Protein AF-A0A378VVV5-F1 (afdb_monomer_lite)

InterPro domains:
  IPR015895 Glutamyl-tRNA reductase, N-terminal [PF05201] (6-142)
  IPR018214 Glutamyl-tRNA reductase, conserved site [PS00747] (94-117)
  IPR036343 Glutamyl-tRNA reductase, N-terminal domain superfamily [G3DSA:3.30.460.30] (1-147)
  IPR036343 Glutamyl-tRNA reductase, N-terminal domain superfamily [SSF69742] (1-142)

Secondary structure (DSSP, 8-state):
-EEEEEEEETTTS-HHHHHHTPPPTTTHHHHHHHHHHSSSEEEEEEEE-SSEEEEEEEE-HHHHHHHHHHHTT--HHHHGGG-EEE-HHHHHHHHHHHHTTTTSSSTT-THHHHHHHHHHHHHHHTT---HHHHHHHTS------S-----GGGGSS---SPPPTT---S-------

Foldseek 3Di:
DAWKKKKFFQVQDDQVLLVLLADDPVCLLVLLLCCCPDQFFVAWFWQGDSTMTMITGHGHRVSVLVSSCVVSVHDSVVCVSRMDMDGRVRSLVVLLCQLCQVPPPDRRDNVSVVSRVVRVVSRVVSVRHDDSVCVSNVDPSPPPPDDPPPPPCVVPDPPDDDDDPPPPDDDDDDDDD

Structure (mmCIF, N/CA/C/O backbone):
data_AF-A0A378VVV5-F1
#
_entry.id   AF-A0A378VVV5-F1
#
loop_
_atom_site.group_PDB
_atom_site.id
_atom_site.type_symbol
_atom_site.label_atom_id
_atom_site.label_alt_id
_atom_site.label_comp_id
_atom_site.label_asym_id
_atom_site.label_entity_id
_atom_site.label_seq_id
_atom_site.pdbx_PDB_ins_code
_atom_site.Cartn_x
_atom_site.Cartn_y
_atom_site.Cartn_z
_atom_site.occupancy
_atom_site.B_iso_or_equiv
_atom_site.auth_seq_id
_atom_site.auth_comp_id
_atom_site.auth_asym_id
_atom_site.auth_atom_id
_atom_site.pdbx_PDB_model_num
ATOM 1 N N . MET A 1 1 ? -11.640 -7.753 8.421 1.00 74.56 1 MET A N 1
ATOM 2 C CA . MET A 1 1 ? -10.525 -7.127 7.678 1.00 74.56 1 MET A CA 1
ATOM 3 C C . MET A 1 1 ? -9.261 -7.120 8.528 1.00 74.56 1 MET A C 1
ATOM 5 O O . MET A 1 1 ? -9.303 -6.748 9.706 1.00 74.56 1 MET A O 1
ATOM 9 N N . GLN A 1 2 ? -8.157 -7.611 7.968 1.00 90.50 2 GLN A N 1
ATOM 10 C CA . GLN A 1 2 ? -6.862 -7.727 8.649 1.00 90.50 2 GLN A CA 1
ATOM 11 C C . GLN A 1 2 ? -5.860 -6.738 8.051 1.00 90.50 2 GLN A C 1
ATOM 13 O O . GLN A 1 2 ? -6.097 -6.189 6.982 1.00 90.50 2 GLN A O 1
ATOM 18 N N . LEU A 1 3 ? -4.775 -6.473 8.781 1.00 96.56 3 LEU A N 1
ATOM 19 C CA . LEU A 1 3 ? -3.665 -5.685 8.254 1.00 96.56 3 LEU A CA 1
ATOM 20 C C . LEU A 1 3 ? -2.996 -6.476 7.122 1.00 96.56 3 LEU A C 1
ATOM 22 O O . LEU A 1 3 ? -2.655 -7.639 7.326 1.00 96.56 3 LEU A O 1
ATOM 26 N N . THR A 1 4 ? -2.812 -5.841 5.972 1.00 97.88 4 THR A N 1
ATOM 27 C CA . THR A 1 4 ? -2.189 -6.421 4.780 1.00 97.88 4 THR A CA 1
ATOM 28 C C . THR A 1 4 ? -1.413 -5.341 4.033 1.00 97.88 4 THR A C 1
ATOM 30 O O . THR A 1 4 ? -1.780 -4.165 4.071 1.00 97.88 4 THR A O 1
ATOM 33 N N . ALA A 1 5 ? -0.366 -5.745 3.322 1.00 98.00 5 ALA A N 1
ATOM 34 C CA . ALA A 1 5 ? 0.284 -4.917 2.318 1.00 98.00 5 ALA A CA 1
ATOM 35 C C . ALA A 1 5 ? 0.102 -5.545 0.938 1.00 98.00 5 ALA A C 1
ATOM 37 O O . ALA A 1 5 ? 0.309 -6.748 0.767 1.00 98.00 5 ALA A O 1
ATOM 38 N N . VAL A 1 6 ? -0.276 -4.721 -0.033 1.00 98.25 6 VAL A N 1
ATOM 39 C CA . VAL A 1 6 ? -0.302 -5.069 -1.456 1.00 98.25 6 VAL A CA 1
ATOM 40 C C . VAL A 1 6 ? 0.625 -4.107 -2.167 1.00 98.25 6 VAL A C 1
ATOM 42 O O . VAL A 1 6 ? 0.528 -2.898 -1.974 1.00 98.25 6 VAL A O 1
ATOM 45 N N . GLY A 1 7 ? 1.537 -4.610 -2.983 1.00 96.94 7 GLY A N 1
ATOM 46 C CA . GLY A 1 7 ? 2.441 -3.710 -3.672 1.00 96.94 7 GLY A CA 1
ATOM 47 C C . GLY A 1 7 ? 3.360 -4.390 -4.652 1.00 96.94 7 GLY A C 1
ATOM 48 O O . GLY A 1 7 ? 3.303 -5.595 -4.879 1.00 96.94 7 GLY A O 1
ATOM 49 N N . LEU A 1 8 ? 4.227 -3.573 -5.224 1.00 95.75 8 LEU A N 1
ATOM 50 C CA . LEU A 1 8 ? 5.304 -3.988 -6.100 1.00 95.75 8 LEU A CA 1
ATOM 51 C C . LEU A 1 8 ? 6.524 -3.107 -5.865 1.00 95.75 8 LEU A C 1
ATOM 53 O O . LEU A 1 8 ? 6.465 -2.037 -5.254 1.00 95.75 8 LEU A O 1
ATOM 57 N N . ASN A 1 9 ? 7.661 -3.561 -6.366 1.00 93.25 9 ASN A N 1
ATOM 58 C CA . ASN A 1 9 ? 8.917 -2.836 -6.295 1.00 93.25 9 ASN A CA 1
ATOM 59 C C . ASN A 1 9 ? 9.824 -3.188 -7.481 1.00 93.25 9 ASN A C 1
ATOM 61 O O . ASN A 1 9 ? 9.500 -4.030 -8.314 1.00 93.25 9 ASN A O 1
ATOM 65 N N . HIS A 1 10 ? 10.992 -2.554 -7.547 1.00 89.44 10 HIS A N 1
ATOM 66 C CA . HIS A 1 10 ? 11.991 -2.780 -8.597 1.00 89.44 10 HIS A CA 1
ATOM 67 C C . HIS A 1 10 ? 12.489 -4.235 -8.731 1.00 89.44 10 HIS A C 1
ATOM 69 O O . HIS A 1 10 ? 13.051 -4.573 -9.769 1.00 89.44 10 HIS A O 1
ATOM 75 N N . GLN A 1 11 ? 12.317 -5.087 -7.712 1.00 89.44 11 GLN A N 1
ATOM 76 C CA . GLN A 1 11 ? 12.705 -6.504 -7.768 1.00 89.44 11 GLN A CA 1
ATOM 77 C C . GLN A 1 11 ? 11.610 -7.381 -8.382 1.00 89.44 11 GLN A C 1
ATOM 79 O O . GLN A 1 11 ? 11.904 -8.427 -8.955 1.00 89.44 11 GLN A O 1
ATOM 84 N N . THR A 1 12 ? 10.354 -6.967 -8.229 1.00 91.00 12 THR A N 1
ATOM 85 C CA . THR A 1 12 ? 9.170 -7.727 -8.644 1.00 91.00 12 THR A CA 1
ATOM 86 C C . THR A 1 12 ? 8.628 -7.263 -9.988 1.00 91.00 12 THR A C 1
ATOM 88 O O . THR A 1 12 ? 8.139 -8.096 -10.738 1.00 91.00 12 THR A O 1
ATOM 91 N N . ALA A 1 13 ? 8.769 -5.978 -10.331 1.00 93.62 13 ALA A N 1
ATOM 92 C CA . ALA A 1 13 ? 8.172 -5.379 -11.521 1.00 93.62 13 ALA A CA 1
ATOM 93 C C . ALA A 1 13 ? 9.192 -4.621 -12.400 1.00 93.62 13 ALA A C 1
ATOM 95 O O . ALA A 1 13 ? 10.001 -3.834 -11.883 1.00 93.62 13 ALA A O 1
ATOM 96 N N . PRO A 1 14 ? 9.126 -4.770 -13.740 1.00 95.12 14 PRO A N 1
ATOM 97 C CA . PRO A 1 14 ? 9.891 -3.930 -14.657 1.00 95.12 14 PRO A CA 1
ATOM 98 C C . PRO A 1 14 ? 9.434 -2.466 -14.568 1.00 95.12 14 PRO A C 1
ATOM 100 O O . PRO A 1 14 ? 8.336 -2.166 -14.096 1.00 95.12 14 PRO A O 1
ATOM 103 N N . LEU A 1 15 ? 10.276 -1.542 -15.041 1.00 93.56 15 LEU A N 1
ATOM 104 C CA . LEU A 1 15 ? 9.990 -0.102 -14.990 1.00 93.56 15 LEU A CA 1
ATOM 105 C C . LEU A 1 15 ? 8.643 0.256 -15.641 1.00 93.56 15 LEU A C 1
ATOM 107 O O . LEU A 1 15 ? 7.869 0.989 -15.038 1.00 93.56 15 LEU A O 1
ATOM 111 N N . SER A 1 16 ? 8.324 -0.344 -16.790 1.00 95.38 16 SER A N 1
ATOM 112 C CA . SER A 1 16 ? 7.079 -0.092 -17.530 1.00 95.38 16 SER A CA 1
ATOM 113 C C . SER A 1 16 ? 5.802 -0.374 -16.731 1.00 95.38 16 SER A C 1
ATOM 115 O O . SER A 1 16 ? 4.789 0.281 -16.950 1.00 95.38 16 SER A O 1
ATOM 117 N N . ILE A 1 17 ? 5.831 -1.337 -15.805 1.00 95.94 17 ILE A N 1
ATOM 118 C CA . ILE A 1 17 ? 4.699 -1.636 -14.915 1.00 95.94 17 ILE A CA 1
ATOM 119 C C . ILE A 1 17 ? 4.703 -0.696 -13.707 1.00 95.94 17 ILE A C 1
ATOM 121 O O . ILE A 1 17 ? 3.650 -0.226 -13.283 1.00 95.94 17 ILE A O 1
ATOM 125 N N . ARG A 1 18 ? 5.888 -0.375 -13.174 1.00 95.19 18 ARG A N 1
ATOM 126 C CA . ARG A 1 18 ? 6.030 0.559 -12.047 1.00 95.19 18 ARG A CA 1
ATOM 127 C C . ARG A 1 18 ? 5.513 1.950 -12.378 1.00 95.19 18 ARG A C 1
ATOM 129 O O . ARG A 1 18 ? 4.824 2.535 -11.557 1.00 95.19 18 ARG A O 1
ATOM 136 N N . GLU A 1 19 ? 5.814 2.455 -13.568 1.00 94.50 19 GLU A N 1
ATOM 137 C CA . GLU A 1 19 ? 5.353 3.772 -14.018 1.00 94.50 19 GLU A CA 1
ATOM 138 C C . GLU A 1 19 ? 3.828 3.830 -14.147 1.00 94.50 19 GLU A C 1
ATOM 140 O O . GLU A 1 19 ? 3.219 4.824 -13.762 1.00 94.50 19 GLU A O 1
ATOM 145 N N . LYS A 1 20 ? 3.200 2.743 -14.612 1.00 95.75 20 LYS A N 1
ATOM 146 C CA . LYS A 1 20 ? 1.738 2.640 -14.723 1.00 95.75 20 LYS A CA 1
ATOM 147 C C . LYS A 1 20 ? 1.030 2.649 -13.368 1.00 95.75 20 LYS A C 1
ATOM 149 O O . LYS A 1 20 ? -0.068 3.184 -13.271 1.00 95.75 20 LYS A O 1
ATOM 154 N N . LEU A 1 21 ? 1.657 2.070 -12.343 1.00 95.75 21 LEU A N 1
ATOM 155 C CA . LEU A 1 21 ? 1.131 1.982 -10.976 1.00 95.75 21 LEU A CA 1
ATOM 156 C C . LEU A 1 21 ? 1.714 3.045 -10.032 1.00 95.75 21 LEU A C 1
ATOM 158 O O . LEU A 1 21 ? 1.555 2.955 -8.815 1.00 95.75 21 LEU A O 1
ATOM 162 N N . ALA A 1 22 ? 2.420 4.046 -10.555 1.00 95.00 22 ALA A N 1
ATOM 163 C CA . ALA A 1 22 ? 2.915 5.149 -9.748 1.00 95.00 22 ALA A CA 1
ATOM 164 C C . ALA A 1 22 ? 1.792 6.166 -9.508 1.00 95.00 22 ALA A C 1
ATOM 166 O O . ALA A 1 22 ? 1.100 6.595 -10.431 1.00 95.00 22 ALA A O 1
ATOM 167 N N . PHE A 1 23 ? 1.640 6.606 -8.261 1.00 95.56 23 PHE A N 1
ATOM 168 C CA . PHE A 1 23 ? 0.750 7.710 -7.913 1.00 95.56 23 PHE A CA 1
ATOM 169 C C . PHE A 1 23 ? 1.495 9.033 -8.053 1.00 95.56 23 PHE A C 1
ATOM 171 O O . PHE A 1 23 ? 2.562 9.219 -7.458 1.00 95.56 23 PHE A O 1
ATOM 178 N N . ALA A 1 24 ? 0.907 9.974 -8.793 1.00 92.88 24 ALA A N 1
ATOM 179 C CA . ALA A 1 24 ? 1.365 11.356 -8.795 1.00 92.88 24 ALA A CA 1
ATOM 180 C C . ALA A 1 24 ? 1.149 11.978 -7.407 1.00 92.88 24 ALA A C 1
ATOM 182 O O . ALA A 1 24 ? 0.084 11.811 -6.811 1.00 92.88 24 ALA A O 1
ATOM 183 N N . ALA A 1 25 ? 2.127 12.743 -6.913 1.00 90.19 25 ALA A N 1
ATOM 184 C CA . ALA A 1 25 ? 2.079 13.328 -5.569 1.00 90.19 25 ALA A CA 1
ATOM 185 C C . ALA A 1 25 ? 0.806 14.162 -5.316 1.00 90.19 25 ALA A C 1
ATOM 187 O O . ALA A 1 25 ? 0.239 14.100 -4.230 1.00 90.19 25 ALA A O 1
ATOM 188 N N . ALA A 1 26 ? 0.321 14.883 -6.333 1.00 92.00 26 ALA A N 1
ATOM 189 C CA . ALA A 1 26 ? -0.898 15.689 -6.243 1.00 92.00 26 ALA A CA 1
ATOM 190 C C . ALA A 1 26 ? -2.190 14.855 -6.126 1.00 92.00 26 ALA A C 1
ATOM 192 O O . ALA A 1 26 ? -3.154 15.315 -5.526 1.00 92.00 26 ALA A O 1
ATOM 193 N N . ALA A 1 27 ? -2.212 13.636 -6.674 1.00 93.19 27 ALA A N 1
ATOM 194 C CA . ALA A 1 27 ? -3.378 12.748 -6.641 1.00 93.19 27 ALA A CA 1
ATOM 195 C C . ALA A 1 27 ? -3.398 11.835 -5.401 1.00 93.19 27 ALA A C 1
ATOM 197 O O . ALA A 1 27 ? -4.423 11.251 -5.059 1.00 93.19 27 ALA A O 1
ATOM 198 N N . LEU A 1 28 ? -2.259 11.709 -4.718 1.00 94.00 28 LEU A N 1
ATOM 199 C CA . LEU A 1 28 ? -2.048 10.752 -3.637 1.00 94.00 28 LEU A CA 1
ATOM 200 C C . LEU A 1 28 ? -3.012 10.940 -2.446 1.00 94.00 28 LEU A C 1
ATOM 202 O O . LEU A 1 28 ? -3.567 9.936 -2.000 1.00 94.00 28 LEU A O 1
ATOM 206 N N . PRO A 1 29 ? -3.308 12.167 -1.964 1.00 95.06 29 PRO A N 1
ATOM 207 C CA . PRO A 1 29 ? -4.293 12.353 -0.895 1.00 95.06 29 PRO A CA 1
ATOM 208 C C . PRO A 1 29 ? -5.694 11.858 -1.286 1.00 95.06 29 PRO A C 1
ATOM 210 O O . PRO A 1 29 ? -6.357 11.160 -0.521 1.00 95.06 29 PRO A O 1
ATOM 213 N N . GLU A 1 30 ? -6.146 12.165 -2.502 1.00 96.31 30 GLU A N 1
ATOM 214 C CA . GLU A 1 30 ? -7.459 11.722 -2.968 1.00 96.31 30 GLU A CA 1
ATOM 215 C C . GLU A 1 30 ? -7.521 10.202 -3.145 1.00 96.31 30 GLU A C 1
ATOM 217 O O . GLU A 1 30 ? -8.500 9.586 -2.721 1.00 96.31 30 GLU A O 1
ATOM 222 N N . ALA A 1 31 ? -6.464 9.597 -3.690 1.00 97.38 31 ALA A N 1
ATOM 223 C CA . ALA A 1 31 ? -6.343 8.152 -3.837 1.00 97.38 31 ALA A CA 1
ATOM 224 C C . ALA A 1 31 ? -6.452 7.424 -2.491 1.00 97.38 31 ALA A C 1
ATOM 226 O O . ALA A 1 31 ? -7.242 6.493 -2.344 1.00 97.38 31 ALA A O 1
ATOM 227 N N . VAL A 1 32 ? -5.703 7.889 -1.485 1.00 97.19 32 VAL A N 1
ATOM 228 C CA . VAL A 1 32 ? -5.721 7.324 -0.128 1.00 97.19 32 VAL A CA 1
ATOM 229 C C . VAL A 1 32 ? -7.123 7.411 0.481 1.00 97.19 32 VAL A C 1
ATOM 231 O O . VAL A 1 32 ? -7.643 6.422 1.004 1.00 97.19 32 VAL A O 1
ATOM 234 N N . ARG A 1 33 ? -7.769 8.578 0.369 1.00 96.94 33 ARG A N 1
ATOM 235 C CA . ARG A 1 33 ? -9.137 8.789 0.854 1.00 96.94 33 ARG A CA 1
ATOM 236 C C . ARG A 1 33 ? -10.145 7.890 0.140 1.00 96.94 33 ARG A C 1
ATOM 238 O O . ARG A 1 33 ? -11.041 7.354 0.787 1.00 96.94 33 ARG A O 1
ATOM 245 N N . ASN A 1 34 ? -10.028 7.747 -1.179 1.00 97.31 34 ASN A N 1
ATOM 246 C CA . ASN A 1 34 ? -10.916 6.908 -1.979 1.00 97.31 34 ASN A CA 1
ATOM 247 C C . ASN A 1 34 ? -10.783 5.431 -1.578 1.00 97.31 34 ASN A C 1
ATOM 249 O O . ASN A 1 34 ? -11.796 4.787 -1.315 1.00 97.31 34 ASN A O 1
ATOM 253 N N . LEU A 1 35 ? -9.551 4.933 -1.424 1.00 97.62 35 LEU A N 1
ATOM 254 C CA . LEU A 1 35 ? -9.284 3.565 -0.980 1.00 97.62 35 LEU A CA 1
ATOM 255 C C . LEU A 1 35 ? -9.875 3.282 0.406 1.00 97.62 35 LEU A C 1
ATOM 257 O O . LEU A 1 35 ? -10.590 2.296 0.565 1.00 97.62 35 LEU A O 1
ATOM 261 N N . ALA A 1 36 ? -9.640 4.157 1.389 1.00 96.62 36 ALA A N 1
ATOM 262 C CA . ALA A 1 36 ? -10.132 3.973 2.760 1.00 96.62 36 ALA A CA 1
ATOM 263 C C . ALA A 1 36 ? -11.659 4.113 2.914 1.00 96.62 36 ALA A C 1
ATOM 265 O O . ALA A 1 36 ? -12.217 3.707 3.932 1.00 96.62 36 ALA A O 1
ATOM 266 N N . ARG A 1 37 ? -12.341 4.712 1.929 1.00 95.12 37 ARG A N 1
ATOM 267 C CA . ARG A 1 37 ? -13.812 4.816 1.875 1.00 95.12 37 ARG A CA 1
ATOM 268 C C . ARG A 1 37 ? -14.456 3.777 0.958 1.00 95.12 37 ARG A C 1
ATOM 270 O O . ARG A 1 37 ? -15.681 3.723 0.869 1.00 95.12 37 ARG A O 1
ATOM 277 N N . SER A 1 38 ? -13.650 2.991 0.254 1.00 94.69 38 SER A N 1
ATOM 278 C CA . SER A 1 38 ? -14.128 1.903 -0.590 1.00 94.69 38 SER A CA 1
ATOM 279 C C . SER A 1 38 ? -14.504 0.681 0.253 1.00 94.69 38 SER A C 1
ATOM 281 O O . SER A 1 38 ? -14.223 0.608 1.448 1.00 94.69 38 SER A O 1
ATOM 283 N N . ASN A 1 39 ? -15.087 -0.332 -0.386 1.00 93.06 39 ASN A N 1
ATOM 284 C CA . ASN A 1 39 ? -15.344 -1.611 0.274 1.00 93.06 39 ASN A CA 1
ATOM 285 C C . ASN A 1 39 ? -14.069 -2.469 0.445 1.00 93.06 39 ASN A C 1
ATOM 287 O O . ASN A 1 39 ? -14.126 -3.532 1.061 1.00 93.06 39 ASN A O 1
ATOM 291 N N . ALA A 1 40 ? -12.926 -2.030 -0.103 1.00 95.94 40 ALA A N 1
ATOM 292 C CA . ALA A 1 40 ? -11.678 -2.787 -0.095 1.00 95.94 40 ALA A CA 1
ATOM 293 C C . ALA A 1 40 ? -10.903 -2.665 1.225 1.00 95.94 40 ALA A C 1
ATOM 295 O O . ALA A 1 40 ? -10.297 -3.639 1.682 1.00 95.94 40 ALA A O 1
ATOM 296 N N . ALA A 1 41 ? -10.916 -1.483 1.849 1.00 97.25 41 ALA A N 1
ATOM 297 C CA . ALA A 1 41 ? -10.141 -1.202 3.051 1.00 97.25 41 ALA A CA 1
ATOM 298 C C . ALA A 1 41 ? -10.820 -0.162 3.950 1.00 97.25 41 ALA A C 1
ATOM 300 O O . ALA A 1 41 ? -11.389 0.806 3.465 1.00 97.25 41 ALA A O 1
ATOM 301 N N . THR A 1 42 ? -10.692 -0.336 5.268 1.00 96.88 42 THR A N 1
ATOM 302 C CA . THR A 1 42 ? -11.160 0.629 6.284 1.00 96.88 42 THR A CA 1
ATOM 303 C C . THR A 1 42 ? -10.062 1.569 6.769 1.00 96.88 42 THR A C 1
ATOM 305 O O . THR A 1 42 ? -10.343 2.593 7.378 1.00 96.88 42 THR A O 1
ATOM 308 N N . GLU A 1 43 ? -8.800 1.190 6.570 1.00 97.62 43 GLU A N 1
ATOM 309 C CA . GLU A 1 43 ? -7.634 2.034 6.831 1.00 97.62 43 GLU A CA 1
ATOM 310 C C . GLU A 1 43 ? -6.677 1.886 5.642 1.00 97.62 43 GLU A C 1
ATOM 312 O O . GLU A 1 43 ? -6.523 0.766 5.143 1.00 97.62 43 GLU A O 1
ATOM 317 N N . ALA A 1 44 ? -6.021 2.962 5.202 1.00 98.06 44 ALA A N 1
ATOM 318 C CA . ALA A 1 44 ? -5.083 2.933 4.083 1.00 98.06 44 ALA A CA 1
ATOM 319 C C . ALA A 1 44 ? -3.927 3.932 4.238 1.00 98.06 44 ALA A C 1
ATOM 321 O O . ALA A 1 44 ? -4.114 5.067 4.659 1.00 98.06 44 ALA A O 1
ATOM 322 N N . VAL A 1 45 ? -2.731 3.518 3.827 1.00 98.06 45 VAL A N 1
ATOM 323 C CA . VAL A 1 45 ? -1.561 4.371 3.580 1.00 98.06 45 VAL A CA 1
ATOM 324 C C . VAL A 1 45 ? -0.964 3.937 2.245 1.00 98.06 45 VAL A C 1
ATOM 326 O O . VAL A 1 45 ? -0.728 2.747 2.039 1.00 98.06 45 VAL A O 1
ATOM 329 N N . ILE A 1 46 ? -0.696 4.887 1.347 1.00 98.00 46 ILE A N 1
ATOM 330 C CA . ILE A 1 46 ? -0.084 4.613 0.040 1.00 98.00 46 ILE A CA 1
ATOM 331 C C . ILE A 1 46 ? 1.333 5.185 0.019 1.00 98.00 46 ILE A C 1
ATOM 333 O O . ILE A 1 46 ? 1.528 6.391 0.145 1.00 98.00 46 ILE A O 1
ATOM 337 N N . LEU A 1 47 ? 2.323 4.317 -0.174 1.00 96.19 47 LEU A N 1
ATOM 338 C CA . LEU A 1 47 ? 3.714 4.682 -0.415 1.00 96.19 47 LEU A CA 1
ATOM 339 C C . LEU A 1 47 ? 4.014 4.527 -1.905 1.00 96.19 47 LEU A C 1
ATOM 341 O O . LEU A 1 47 ? 4.164 3.413 -2.402 1.00 96.19 47 LEU A O 1
ATOM 345 N N . SER A 1 48 ? 4.132 5.650 -2.605 1.00 94.75 48 SER A N 1
ATOM 346 C CA . SER A 1 48 ? 4.477 5.693 -4.026 1.00 94.75 48 SER A CA 1
ATOM 347 C C . SER A 1 48 ? 5.809 6.407 -4.212 1.00 94.75 48 SER A C 1
ATOM 349 O O . SER A 1 48 ? 5.970 7.563 -3.823 1.00 94.75 48 SER A O 1
ATOM 351 N N . THR A 1 49 ? 6.779 5.710 -4.792 1.00 91.75 49 THR A N 1
ATOM 352 C CA . THR A 1 49 ? 8.095 6.247 -5.150 1.00 91.75 49 THR A CA 1
ATOM 353 C C . THR A 1 49 ? 8.467 5.762 -6.548 1.00 91.75 49 THR A C 1
ATOM 355 O O . THR A 1 49 ? 7.778 4.931 -7.134 1.00 91.75 49 THR A O 1
ATOM 358 N N . CYS A 1 50 ? 9.604 6.204 -7.086 1.00 87.38 50 CYS A N 1
ATOM 359 C CA . CYS A 1 50 ? 10.093 5.670 -8.359 1.00 87.38 50 CYS A CA 1
ATOM 360 C C . CYS A 1 50 ? 10.365 4.153 -8.310 1.00 87.38 50 CYS A C 1
ATOM 362 O O . CYS A 1 50 ? 10.320 3.487 -9.340 1.00 87.38 50 CYS A O 1
ATOM 364 N N . ASN A 1 51 ? 10.639 3.586 -7.129 1.00 89.12 51 ASN A N 1
ATOM 365 C CA . ASN A 1 51 ? 11.108 2.208 -6.970 1.00 89.12 51 ASN A CA 1
ATOM 366 C C . ASN A 1 51 ? 10.077 1.249 -6.376 1.00 89.12 51 ASN A C 1
ATOM 368 O O . ASN A 1 51 ? 10.331 0.039 -6.382 1.00 89.12 51 ASN A O 1
ATOM 372 N N . ARG A 1 52 ? 8.964 1.757 -5.838 1.00 93.50 52 ARG A N 1
ATOM 373 C CA . ARG A 1 52 ? 7.907 0.949 -5.222 1.00 93.50 52 ARG A CA 1
ATOM 374 C C . ARG A 1 52 ? 6.566 1.672 -5.222 1.00 93.50 52 ARG A C 1
ATOM 376 O O . ARG A 1 52 ? 6.528 2.886 -5.039 1.00 93.50 52 ARG A O 1
ATOM 383 N N . THR A 1 53 ? 5.508 0.881 -5.318 1.00 96.81 53 THR A N 1
ATOM 384 C CA . THR A 1 53 ? 4.139 1.286 -5.005 1.00 96.81 53 THR A CA 1
ATOM 385 C C . THR A 1 53 ? 3.617 0.277 -3.996 1.00 96.81 53 THR A C 1
ATOM 387 O O . THR A 1 53 ? 3.546 -0.911 -4.306 1.00 96.81 53 THR A O 1
ATOM 390 N N . GLU A 1 54 ? 3.306 0.723 -2.782 1.00 97.38 54 GLU A N 1
ATOM 391 C CA . GLU A 1 54 ? 2.866 -0.143 -1.686 1.00 97.38 54 GLU A CA 1
ATOM 392 C C . GLU A 1 54 ? 1.644 0.456 -0.993 1.00 97.38 54 GLU A C 1
ATOM 394 O O . GLU A 1 54 ? 1.650 1.618 -0.587 1.00 97.38 54 GLU A O 1
ATOM 399 N N . LEU A 1 55 ? 0.599 -0.351 -0.859 1.00 98.38 55 LEU A N 1
ATOM 400 C CA . LEU A 1 55 ? -0.651 -0.028 -0.191 1.00 98.38 55 LEU A CA 1
ATOM 401 C C . LEU A 1 55 ? -0.670 -0.803 1.127 1.00 98.38 55 LEU A C 1
ATOM 403 O O . LEU A 1 55 ? -0.771 -2.030 1.127 1.00 98.38 55 LEU A O 1
ATOM 407 N N . TYR A 1 56 ? -0.554 -0.090 2.244 1.00 98.19 56 TYR A N 1
ATOM 408 C CA . TYR A 1 56 ? -0.698 -0.643 3.588 1.00 98.19 56 TYR A CA 1
ATOM 409 C C . TYR A 1 56 ? -2.128 -0.423 4.050 1.00 98.19 56 TYR A C 1
ATOM 411 O O . TYR A 1 56 ? -2.543 0.719 4.249 1.00 98.19 56 TYR A O 1
ATOM 419 N N . CYS A 1 57 ? -2.880 -1.502 4.232 1.00 98.12 57 CYS A N 1
ATOM 420 C CA . CYS A 1 57 ? -4.316 -1.416 4.442 1.00 98.12 57 CYS A CA 1
ATOM 421 C C . CYS A 1 57 ? -4.801 -2.319 5.568 1.00 98.12 57 CYS A C 1
ATOM 423 O O . CYS A 1 57 ? -4.211 -3.354 5.875 1.00 98.12 57 CYS A O 1
ATOM 425 N N . VAL A 1 58 ? -5.947 -1.961 6.139 1.00 97.81 58 VAL A N 1
ATOM 426 C CA . VAL A 1 58 ? -6.787 -2.899 6.886 1.00 97.81 58 VAL A CA 1
ATOM 427 C C . VAL A 1 58 ? -7.950 -3.269 5.985 1.00 97.81 58 VAL A C 1
ATOM 429 O O . VAL A 1 58 ? -8.890 -2.494 5.851 1.00 97.81 58 VAL A O 1
ATOM 432 N N . GLY A 1 59 ? -7.881 -4.432 5.344 1.00 96.38 59 GLY A N 1
ATOM 433 C CA . GLY A 1 59 ? -8.788 -4.744 4.243 1.00 96.38 59 GLY A CA 1
ATOM 434 C C . GLY A 1 59 ? -8.767 -6.200 3.814 1.00 96.38 59 GLY A C 1
ATOM 435 O O . GLY A 1 59 ? -8.307 -7.070 4.563 1.00 96.38 59 GLY A O 1
ATOM 436 N N . ASP A 1 60 ? -9.308 -6.433 2.623 1.00 95.50 60 ASP A N 1
ATOM 437 C CA . ASP A 1 60 ? -9.168 -7.675 1.867 1.00 95.50 60 ASP A CA 1
ATOM 438 C C . ASP A 1 60 ? -8.210 -7.446 0.692 1.00 95.50 60 ASP A C 1
ATOM 440 O O . ASP A 1 60 ? -8.361 -6.491 -0.068 1.00 95.50 60 ASP A O 1
ATOM 444 N N . SER A 1 61 ? -7.200 -8.303 0.551 1.00 95.75 61 SER A N 1
ATOM 445 C CA . SER A 1 61 ? -6.152 -8.109 -0.451 1.00 95.75 61 SER A CA 1
ATOM 446 C C . SER A 1 61 ? -6.663 -8.177 -1.888 1.00 95.75 61 SER A C 1
ATOM 448 O O . SER A 1 61 ? -6.147 -7.461 -2.740 1.00 95.75 61 SER A O 1
ATOM 450 N N . GLU A 1 62 ? -7.660 -9.015 -2.173 1.00 96.06 62 GLU A N 1
ATOM 451 C CA . GLU A 1 62 ? -8.205 -9.164 -3.523 1.00 96.06 62 GLU A CA 1
ATOM 452 C C . GLU A 1 62 ? -9.037 -7.941 -3.914 1.00 96.06 62 GLU A C 1
ATOM 454 O O . GLU A 1 62 ? -8.897 -7.439 -5.029 1.00 96.06 62 GLU A O 1
ATOM 459 N N . GLU A 1 63 ? -9.824 -7.396 -2.985 1.00 97.44 63 GLU A N 1
ATOM 460 C CA . GLU A 1 63 ? -10.538 -6.134 -3.215 1.00 97.44 63 GLU A CA 1
ATOM 461 C C . GLU A 1 63 ? -9.575 -4.948 -3.375 1.00 97.44 63 GLU A C 1
ATOM 463 O O . GLU A 1 63 ? -9.803 -4.077 -4.212 1.00 97.44 63 GLU A O 1
ATOM 468 N N . ILE A 1 64 ? -8.462 -4.923 -2.632 1.00 97.94 64 ILE A N 1
ATOM 469 C CA . ILE A 1 64 ? -7.427 -3.885 -2.780 1.00 97.94 64 ILE A CA 1
ATOM 470 C C . ILE A 1 64 ? -6.762 -3.968 -4.161 1.00 97.94 64 ILE A C 1
ATOM 472 O O . ILE A 1 64 ? -6.520 -2.937 -4.787 1.00 97.94 64 ILE A O 1
ATOM 476 N N . ILE A 1 65 ? -6.481 -5.177 -4.661 1.00 98.06 65 ILE A N 1
ATOM 477 C CA . ILE A 1 65 ? -5.917 -5.375 -6.007 1.00 98.06 65 ILE A CA 1
ATOM 478 C C . ILE A 1 65 ? -6.895 -4.887 -7.080 1.00 98.06 65 ILE A C 1
ATOM 480 O O . ILE A 1 65 ? -6.469 -4.220 -8.022 1.00 98.06 65 ILE A O 1
ATOM 484 N N . ARG A 1 66 ? -8.193 -5.191 -6.938 1.00 97.88 66 ARG A N 1
ATOM 485 C CA . ARG A 1 66 ? -9.232 -4.694 -7.855 1.00 97.88 66 ARG A CA 1
ATOM 486 C C . ARG A 1 66 ? -9.301 -3.176 -7.836 1.00 97.88 66 ARG A C 1
ATOM 488 O O . ARG A 1 66 ? -9.202 -2.562 -8.889 1.00 97.88 66 ARG A O 1
ATOM 495 N N . TRP A 1 67 ? -9.351 -2.581 -6.644 1.00 98.12 67 TRP A N 1
ATOM 496 C CA . TRP A 1 67 ? -9.335 -1.129 -6.491 1.00 98.12 67 TRP A CA 1
ATOM 497 C C . TRP A 1 67 ? -8.112 -0.496 -7.16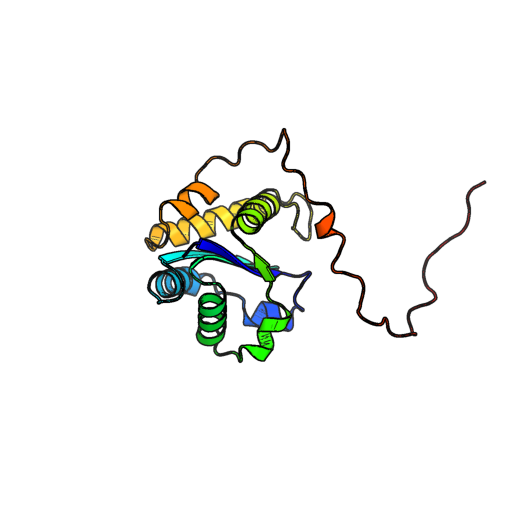5 1.00 98.12 67 TRP A C 1
ATOM 499 O O . TRP A 1 67 ? -8.247 0.500 -7.869 1.00 98.12 67 TRP A O 1
ATOM 509 N N . LEU A 1 68 ? -6.924 -1.084 -6.993 1.00 97.94 68 LEU A N 1
ATOM 510 C CA . LEU A 1 68 ? -5.691 -0.578 -7.597 1.00 97.94 68 LEU A CA 1
ATOM 511 C C . LEU A 1 68 ? -5.742 -0.644 -9.131 1.00 97.94 68 LEU A C 1
ATOM 513 O O . LEU A 1 68 ? -5.337 0.305 -9.802 1.00 97.94 68 LEU A O 1
ATOM 517 N N . ALA A 1 69 ? -6.238 -1.754 -9.679 1.00 97.62 69 ALA A N 1
ATOM 518 C CA . ALA A 1 69 ? -6.418 -1.928 -11.115 1.00 97.62 69 ALA A CA 1
ATOM 519 C C . ALA A 1 69 ? -7.410 -0.901 -11.683 1.00 97.62 69 ALA A C 1
ATOM 521 O O . ALA A 1 69 ? -7.092 -0.217 -12.656 1.00 97.62 69 ALA A O 1
ATOM 522 N N . ASP A 1 70 ? -8.557 -0.730 -11.024 1.00 97.25 70 ASP A N 1
ATOM 523 C CA . ASP A 1 70 ? -9.604 0.210 -11.426 1.00 97.25 70 ASP A CA 1
ATOM 524 C C . ASP A 1 70 ? -9.116 1.663 -11.348 1.00 97.25 70 ASP A C 1
ATOM 526 O O . ASP A 1 70 ? -9.298 2.429 -12.297 1.00 97.25 70 ASP A O 1
ATOM 530 N N . TYR A 1 71 ? -8.421 2.034 -10.265 1.00 97.25 71 TYR A N 1
ATOM 531 C CA . TYR A 1 71 ? -7.867 3.377 -10.075 1.00 97.25 71 TYR A CA 1
ATOM 532 C C . TYR A 1 71 ? -6.915 3.769 -11.214 1.00 97.25 71 TYR A C 1
ATOM 534 O O . TYR A 1 71 ? -6.967 4.891 -11.715 1.00 97.25 71 TYR A O 1
ATOM 542 N N . HIS A 1 72 ? -6.066 2.837 -11.654 1.00 96.44 72 HIS A N 1
ATOM 543 C CA . HIS A 1 72 ? -5.139 3.061 -12.766 1.00 96.44 72 HIS A CA 1
ATOM 544 C C . HIS A 1 72 ? -5.730 2.728 -14.144 1.00 96.44 72 HIS A C 1
ATOM 546 O O . HIS A 1 72 ? -5.042 2.903 -15.149 1.00 96.44 72 HIS A O 1
ATOM 552 N N . SER A 1 73 ? -6.988 2.277 -14.213 1.00 97.19 73 SER A N 1
ATOM 553 C CA . SER A 1 73 ? -7.642 1.821 -15.449 1.00 97.19 73 SER A CA 1
ATOM 554 C C . SER A 1 73 ? -6.834 0.744 -16.191 1.00 97.19 73 SER A C 1
ATOM 556 O O . SER A 1 73 ? -6.662 0.800 -17.410 1.00 97.19 73 SER A O 1
ATOM 558 N N . LEU A 1 74 ? -6.317 -0.238 -15.447 1.00 96.69 74 LEU A N 1
ATOM 559 C CA . LEU A 1 74 ? -5.515 -1.347 -15.967 1.00 96.69 74 LEU A CA 1
ATOM 560 C C . LEU A 1 74 ? -6.244 -2.685 -15.799 1.00 96.69 74 LEU A C 1
ATOM 562 O O . LEU A 1 74 ? -6.922 -2.895 -14.794 1.00 96.69 74 LEU A O 1
ATOM 566 N N . PRO A 1 75 ? -6.059 -3.648 -16.717 1.00 97.19 75 PRO A N 1
ATOM 567 C CA . PRO A 1 75 ? -6.508 -5.016 -16.492 1.00 97.19 75 PRO A CA 1
ATOM 568 C C . PRO A 1 75 ? -5.786 -5.641 -15.289 1.00 97.19 75 PRO A C 1
ATOM 570 O O . PRO A 1 75 ? -4.558 -5.604 -15.207 1.00 97.19 75 PRO A O 1
ATOM 573 N N . ILE A 1 76 ? -6.526 -6.299 -14.390 1.00 96.38 76 ILE A N 1
ATOM 574 C CA . ILE A 1 76 ? -5.949 -6.994 -13.220 1.00 96.38 76 ILE A CA 1
ATOM 575 C C . ILE A 1 76 ? -4.874 -8.003 -13.641 1.00 96.38 76 ILE A C 1
ATOM 577 O O . ILE A 1 76 ? -3.825 -8.089 -13.004 1.00 96.38 76 ILE A O 1
ATOM 581 N N . GLU A 1 77 ? -5.112 -8.736 -14.729 1.00 96.38 77 GLU A N 1
ATOM 582 C CA . GLU A 1 77 ? -4.184 -9.746 -15.252 1.00 96.38 77 GLU A CA 1
ATOM 583 C C . GLU A 1 77 ? -2.840 -9.155 -15.702 1.00 96.38 77 GLU A C 1
ATOM 585 O O . GLU A 1 77 ? -1.829 -9.854 -15.710 1.00 96.38 77 GLU A O 1
ATOM 590 N N . GLU A 1 78 ? -2.804 -7.862 -16.037 1.00 96.00 78 GLU A N 1
ATOM 591 C CA . GLU A 1 78 ? -1.569 -7.175 -16.414 1.00 96.00 78 GLU A CA 1
ATOM 592 C C . GLU A 1 78 ? -0.668 -6.920 -15.198 1.00 96.00 78 GLU A C 1
ATOM 594 O O . GLU A 1 78 ? 0.556 -6.992 -15.305 1.00 96.00 78 GLU A O 1
ATOM 599 N N . ILE A 1 79 ? -1.257 -6.648 -14.030 1.00 96.00 79 ILE A N 1
ATOM 600 C CA . ILE A 1 79 ? -0.509 -6.244 -12.831 1.00 96.00 79 ILE A CA 1
ATOM 601 C C . ILE A 1 79 ? -0.318 -7.383 -11.825 1.00 96.00 79 ILE A C 1
ATOM 603 O O . ILE A 1 79 ? 0.712 -7.438 -11.153 1.00 96.00 79 ILE A O 1
ATOM 607 N N . ARG A 1 80 ? -1.266 -8.327 -11.741 1.00 95.88 80 ARG A N 1
ATOM 608 C CA . ARG A 1 80 ? -1.280 -9.422 -10.757 1.00 95.88 80 ARG A CA 1
ATOM 609 C C . ARG A 1 80 ? 0.027 -10.228 -10.686 1.00 95.88 80 ARG A C 1
ATOM 611 O O . ARG A 1 80 ? 0.445 -10.514 -9.567 1.00 95.88 80 ARG A O 1
ATOM 618 N N . PRO A 1 81 ? 0.718 -10.565 -11.795 1.00 97.25 81 PRO A N 1
ATOM 619 C CA . PRO A 1 81 ? 1.973 -11.324 -11.732 1.00 97.25 81 PRO A CA 1
ATOM 620 C C . PRO A 1 81 ? 3.116 -10.605 -11.002 1.00 97.25 81 PRO A C 1
ATOM 622 O O . PRO A 1 81 ? 4.072 -11.251 -10.575 1.00 97.25 81 PRO A O 1
ATOM 625 N N . TYR A 1 82 ? 3.034 -9.278 -10.887 1.00 97.19 82 TYR A N 1
ATOM 626 C CA . TYR A 1 82 ? 4.070 -8.429 -10.300 1.00 97.19 82 TYR A CA 1
ATOM 627 C C . TYR A 1 82 ? 3.753 -7.993 -8.869 1.00 97.19 82 TYR A C 1
ATOM 629 O O . TYR A 1 82 ? 4.642 -7.509 -8.166 1.00 97.19 82 TYR A O 1
ATOM 637 N N . LEU A 1 83 ? 2.498 -8.142 -8.443 1.00 97.50 83 LEU A N 1
ATOM 638 C CA . LEU A 1 83 ? 2.061 -7.763 -7.110 1.00 97.50 83 LEU A CA 1
ATOM 639 C C . LEU A 1 83 ? 2.425 -8.850 -6.101 1.00 97.50 83 LEU A C 1
ATOM 641 O O . LEU A 1 83 ? 2.180 -10.039 -6.308 1.00 97.50 83 LEU A O 1
ATOM 645 N N . TYR A 1 84 ? 2.971 -8.426 -4.970 1.00 97.19 84 TYR A N 1
ATOM 646 C CA . TYR A 1 84 ? 3.025 -9.244 -3.773 1.00 97.19 84 TYR A CA 1
ATOM 647 C C . TYR A 1 84 ? 1.878 -8.864 -2.833 1.00 97.19 84 TYR A C 1
ATOM 649 O O . TYR A 1 84 ? 1.441 -7.712 -2.770 1.00 97.19 84 TYR A O 1
ATOM 657 N N . THR A 1 85 ? 1.430 -9.849 -2.061 1.00 97.50 85 THR A N 1
ATOM 658 C CA . THR A 1 85 ? 0.458 -9.682 -0.982 1.00 97.50 85 THR A CA 1
ATOM 659 C C . THR A 1 85 ? 1.059 -10.265 0.282 1.00 97.50 85 THR A C 1
ATOM 661 O O . THR A 1 85 ? 1.520 -11.408 0.281 1.00 97.50 85 THR A O 1
ATOM 664 N N . LEU A 1 86 ? 1.079 -9.473 1.348 1.00 96.75 86 LEU A N 1
ATOM 665 C CA . LEU A 1 86 ? 1.643 -9.859 2.634 1.00 96.75 86 LEU A CA 1
ATOM 666 C C . LEU A 1 86 ? 0.536 -9.956 3.675 1.00 96.75 86 LEU A C 1
ATOM 668 O O . LEU A 1 86 ? -0.266 -9.034 3.812 1.00 96.75 86 LEU A O 1
ATOM 672 N N . ASP A 1 87 ? 0.541 -11.040 4.447 1.00 94.19 87 ASP A N 1
ATOM 673 C CA . ASP A 1 87 ? -0.305 -11.155 5.633 1.00 94.19 87 ASP A CA 1
ATOM 674 C C . ASP A 1 87 ? 0.110 -10.154 6.726 1.00 94.19 87 ASP A C 1
ATOM 676 O O . ASP A 1 87 ? 1.048 -9.370 6.570 1.00 94.19 87 ASP A O 1
ATOM 680 N N . MET A 1 88 ? -0.582 -10.173 7.863 1.00 93.00 88 MET A N 1
ATOM 681 C CA . MET A 1 88 ? -0.331 -9.237 8.957 1.00 93.00 88 MET A CA 1
ATOM 682 C C . MET A 1 88 ? 1.119 -9.261 9.468 1.00 93.00 88 MET A C 1
ATOM 684 O O . MET A 1 88 ? 1.698 -8.194 9.681 1.00 93.00 88 MET A O 1
ATOM 688 N N . GLN A 1 89 ? 1.707 -10.438 9.699 1.00 92.00 89 GLN A N 1
ATOM 689 C CA . GLN A 1 89 ? 3.053 -10.531 10.276 1.00 92.00 89 GLN A CA 1
ATOM 690 C C . GLN A 1 89 ? 4.103 -10.090 9.259 1.00 92.00 89 GLN A C 1
ATOM 692 O O . GLN A 1 89 ? 5.025 -9.335 9.589 1.00 92.00 89 GLN A O 1
ATOM 697 N N . GLU A 1 90 ? 3.924 -10.512 8.010 1.00 94.12 90 GLU A N 1
ATOM 698 C CA . GLU A 1 90 ? 4.794 -10.142 6.905 1.00 94.12 90 GLU A CA 1
ATOM 699 C C . GLU A 1 90 ? 4.701 -8.652 6.572 1.00 94.12 90 GLU A C 1
ATOM 701 O O . GLU A 1 90 ? 5.726 -8.015 6.346 1.00 94.12 90 GLU A O 1
ATOM 706 N N . THR A 1 91 ? 3.508 -8.061 6.654 1.00 95.12 91 THR A N 1
ATOM 707 C CA . THR A 1 91 ? 3.280 -6.620 6.466 1.00 95.12 91 THR A CA 1
ATOM 708 C C . THR A 1 91 ? 4.058 -5.795 7.477 1.00 95.12 91 THR A C 1
ATOM 710 O O . THR A 1 91 ? 4.742 -4.842 7.103 1.00 95.12 91 THR A O 1
ATOM 713 N N . VAL A 1 92 ? 3.990 -6.172 8.759 1.00 92.81 92 VAL A N 1
ATOM 714 C CA . VAL A 1 92 ? 4.754 -5.501 9.816 1.00 92.81 92 VAL A CA 1
ATOM 715 C C . VAL A 1 92 ? 6.241 -5.608 9.492 1.00 92.81 92 VAL A C 1
ATOM 717 O O . VAL A 1 92 ? 6.917 -4.594 9.334 1.00 92.81 92 VAL A O 1
ATOM 720 N N . ARG A 1 93 ? 6.753 -6.830 9.313 1.00 91.12 93 ARG A N 1
ATOM 721 C CA . ARG A 1 93 ? 8.174 -7.073 9.031 1.00 91.12 93 ARG A CA 1
ATOM 722 C C . ARG A 1 93 ? 8.669 -6.292 7.810 1.00 91.12 93 ARG A C 1
ATOM 724 O O . ARG A 1 93 ? 9.750 -5.707 7.868 1.00 91.12 93 ARG A O 1
ATOM 731 N N . HIS A 1 94 ? 7.885 -6.269 6.738 1.00 92.56 94 HIS A N 1
ATOM 732 C CA . HIS A 1 94 ? 8.175 -5.536 5.509 1.00 92.56 94 HIS A CA 1
ATOM 733 C C . HIS A 1 94 ? 8.243 -4.029 5.750 1.00 92.56 94 HIS A C 1
ATOM 735 O O . HIS A 1 94 ? 9.279 -3.432 5.469 1.00 92.56 94 HIS A O 1
ATOM 741 N N . ALA A 1 95 ? 7.228 -3.430 6.381 1.00 91.88 95 ALA A N 1
ATOM 742 C CA . ALA A 1 95 ? 7.218 -1.998 6.698 1.00 91.88 95 ALA A CA 1
ATOM 743 C C . ALA A 1 95 ? 8.471 -1.570 7.485 1.00 91.88 95 ALA A C 1
ATOM 745 O O . ALA A 1 95 ? 9.091 -0.551 7.178 1.00 91.8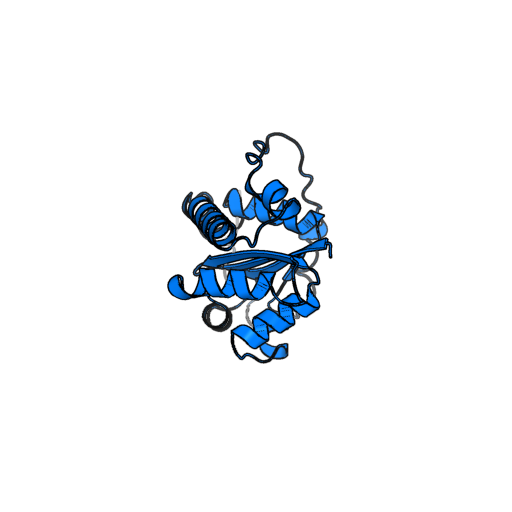8 95 ALA A O 1
ATOM 746 N N . PHE A 1 96 ? 8.896 -2.387 8.458 1.00 88.19 96 PHE A N 1
ATOM 747 C CA . PHE A 1 96 ? 10.132 -2.170 9.214 1.00 88.19 96 PHE A CA 1
ATOM 748 C C . PHE A 1 96 ? 11.381 -2.203 8.324 1.00 88.19 96 PHE A C 1
ATOM 750 O O . PHE A 1 96 ? 12.236 -1.323 8.427 1.00 88.19 96 PHE A O 1
ATOM 757 N N . ARG A 1 97 ? 11.501 -3.188 7.428 1.00 87.06 97 ARG A N 1
ATOM 758 C CA . ARG A 1 97 ? 12.649 -3.285 6.515 1.00 87.06 97 ARG A CA 1
ATOM 759 C C . ARG A 1 97 ? 12.716 -2.114 5.538 1.00 87.06 97 ARG A C 1
ATOM 761 O O . ARG A 1 97 ? 13.806 -1.580 5.321 1.00 87.06 97 ARG A O 1
ATOM 768 N N . VAL A 1 98 ? 11.571 -1.694 4.999 1.00 88.44 98 VAL A N 1
ATOM 769 C CA . VAL A 1 98 ? 11.476 -0.534 4.104 1.00 88.44 98 VAL A CA 1
ATOM 770 C C . VAL A 1 98 ? 11.865 0.743 4.848 1.00 88.44 98 VAL A C 1
ATOM 772 O O . VAL A 1 98 ? 12.704 1.493 4.355 1.00 88.44 98 VAL A O 1
ATOM 775 N N . ALA A 1 99 ? 11.360 0.953 6.068 1.00 85.50 99 ALA A N 1
ATOM 776 C CA . ALA A 1 99 ? 11.702 2.119 6.885 1.00 85.50 99 ALA A CA 1
ATOM 777 C C . ALA A 1 99 ? 13.181 2.177 7.290 1.00 85.50 99 ALA A C 1
ATOM 779 O O . ALA A 1 99 ? 13.763 3.259 7.343 1.00 85.50 99 ALA A O 1
ATOM 780 N N . CYS A 1 100 ? 13.812 1.025 7.530 1.00 82.69 100 CYS A N 1
ATOM 781 C CA . CYS A 1 100 ? 15.250 0.931 7.784 1.00 82.69 100 CYS A CA 1
ATOM 782 C C . CYS 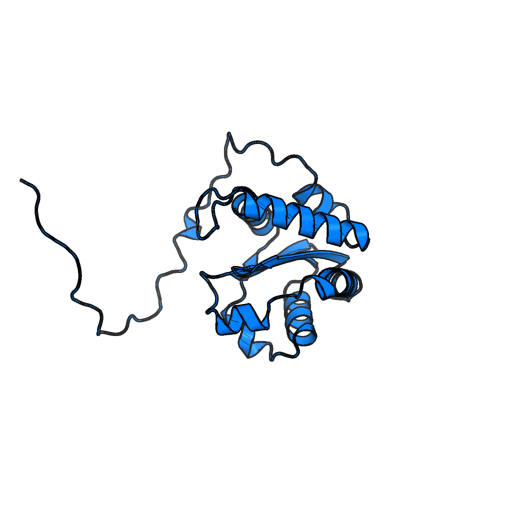A 1 100 ? 16.110 1.029 6.508 1.00 82.69 100 CYS A C 1
ATOM 784 O O . CYS A 1 100 ? 17.332 0.925 6.601 1.00 82.69 100 CYS A O 1
ATOM 786 N N . GLY A 1 101 ? 15.507 1.182 5.323 1.00 78.19 101 GLY A N 1
ATOM 787 C CA . GLY A 1 101 ? 16.226 1.238 4.048 1.00 78.19 101 GLY A CA 1
ATOM 788 C C . GLY A 1 101 ? 16.909 -0.071 3.647 1.00 78.19 101 GLY A C 1
ATOM 789 O O . GLY A 1 101 ? 17.765 -0.063 2.766 1.00 78.19 101 GLY A O 1
ATOM 790 N N . LEU A 1 102 ? 16.534 -1.198 4.265 1.00 71.31 102 LEU A N 1
ATOM 791 C CA . LEU A 1 102 ? 17.101 -2.522 3.970 1.00 71.31 102 LEU A CA 1
ATOM 792 C C . LEU A 1 102 ? 16.638 -3.077 2.619 1.00 71.31 102 LEU A C 1
ATOM 794 O O . LEU A 1 102 ? 17.264 -3.990 2.090 1.00 71.31 102 LEU A O 1
ATOM 798 N N . ASP A 1 103 ? 15.553 -2.521 2.078 1.00 62.38 103 ASP A N 1
ATOM 799 C CA . ASP A 1 103 ? 14.986 -2.880 0.775 1.00 62.38 103 ASP A CA 1
ATOM 800 C C . ASP A 1 103 ? 15.144 -1.750 -0.263 1.00 62.38 103 ASP A C 1
ATOM 802 O O . ASP A 1 103 ? 14.465 -1.747 -1.293 1.00 62.38 103 ASP A O 1
ATOM 806 N N . SER A 1 104 ? 16.008 -0.765 0.004 1.00 62.22 104 SER A N 1
ATOM 807 C CA . SER A 1 104 ? 16.337 0.316 -0.932 1.00 62.22 104 SER A CA 1
ATOM 808 C C . SER A 1 104 ? 17.402 -0.122 -1.942 1.00 62.22 104 SER A C 1
ATOM 810 O O . SER A 1 104 ? 18.297 -0.897 -1.617 1.00 62.22 104 SER A O 1
ATOM 812 N N . MET A 1 105 ? 17.317 0.400 -3.173 1.00 57.03 105 MET A N 1
ATOM 813 C CA . MET A 1 105 ? 18.306 0.145 -4.236 1.00 57.03 105 MET A CA 1
ATOM 814 C C . MET A 1 105 ? 19.704 0.650 -3.846 1.00 57.03 105 MET A C 1
ATOM 816 O O . MET A 1 105 ? 20.706 0.033 -4.197 1.00 57.03 105 MET A O 1
ATOM 820 N N . VAL A 1 106 ? 19.750 1.735 -3.068 1.00 57.84 106 VAL A N 1
ATOM 821 C CA . VAL A 1 106 ? 20.934 2.198 -2.347 1.00 57.84 106 VAL A CA 1
ATOM 822 C C . VAL A 1 106 ? 20.702 1.934 -0.861 1.00 57.84 106 VAL A C 1
ATOM 824 O O . VAL A 1 106 ? 19.801 2.507 -0.243 1.00 57.84 106 VAL A O 1
ATOM 827 N N . LEU A 1 107 ? 21.477 1.011 -0.291 1.00 53.41 107 LEU A N 1
ATOM 828 C CA . LEU A 1 107 ? 21.370 0.639 1.119 1.00 53.41 107 LEU A CA 1
ATOM 829 C C . LEU A 1 107 ? 21.735 1.834 2.012 1.00 53.41 107 LEU A C 1
ATOM 831 O O . LEU A 1 107 ? 22.826 2.386 1.895 1.00 53.41 107 LEU A O 1
ATOM 835 N N . GLY A 1 108 ? 20.843 2.188 2.940 1.00 50.88 108 GLY A N 1
ATOM 836 C CA . GLY A 1 108 ? 21.116 3.186 3.980 1.00 50.88 108 GLY A CA 1
ATOM 837 C C . GLY A 1 108 ? 20.802 4.644 3.628 1.00 50.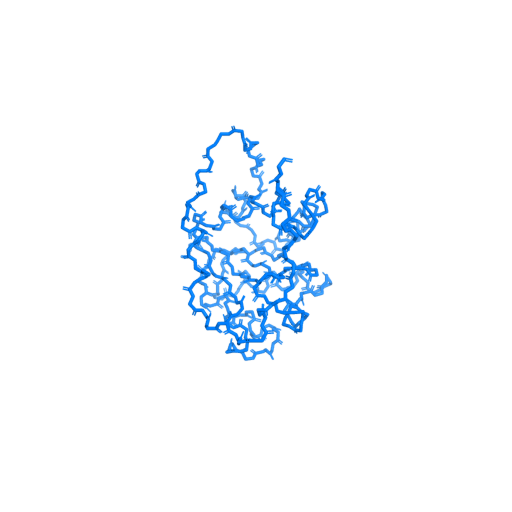88 108 GLY A C 1
ATOM 838 O O . GLY A 1 108 ? 21.104 5.522 4.434 1.00 50.88 108 GLY A O 1
ATOM 839 N N . GLU A 1 109 ? 20.172 4.934 2.485 1.00 58.91 109 GLU A N 1
ATOM 840 C CA . GLU A 1 109 ? 19.718 6.301 2.206 1.00 58.91 109 GLU A CA 1
ATOM 841 C C . GLU A 1 109 ? 18.512 6.685 3.089 1.00 58.91 109 GLU A C 1
ATOM 843 O O . GLU A 1 109 ? 17.470 6.022 3.041 1.00 58.91 109 GLU A O 1
ATOM 848 N N . PRO A 1 110 ? 18.588 7.787 3.863 1.00 59.47 110 PRO A N 1
ATOM 849 C CA . PRO A 1 110 ? 17.515 8.215 4.769 1.00 59.47 110 PRO A CA 1
ATOM 850 C C . PRO A 1 110 ? 16.244 8.698 4.044 1.00 59.47 110 PRO A C 1
ATOM 852 O O . PRO A 1 110 ? 15.231 8.970 4.689 1.00 59.47 110 PRO A O 1
ATOM 855 N N . GLN A 1 111 ? 16.275 8.790 2.711 1.00 74.12 111 GLN A N 1
ATOM 856 C CA . GLN A 1 111 ? 15.187 9.309 1.880 1.00 74.12 111 GLN A CA 1
ATOM 857 C C . GLN A 1 111 ? 13.900 8.480 2.007 1.00 74.12 111 GLN A C 1
ATOM 859 O O . GLN A 1 111 ? 12.813 9.052 2.066 1.00 74.12 111 GLN A O 1
ATOM 864 N N . ILE A 1 112 ? 14.004 7.152 2.140 1.00 83.75 112 ILE A N 1
ATOM 865 C CA . ILE A 1 112 ? 12.819 6.285 2.243 1.00 83.75 112 ILE A CA 1
ATOM 866 C C . ILE A 1 112 ? 12.053 6.492 3.554 1.00 83.75 112 ILE A C 1
ATOM 868 O O . ILE A 1 112 ? 10.825 6.486 3.559 1.00 83.75 112 ILE A O 1
ATOM 872 N N . LEU A 1 113 ? 12.753 6.746 4.665 1.00 85.19 113 LEU A N 1
ATOM 873 C CA . LEU A 1 113 ? 12.102 7.028 5.944 1.00 85.19 113 LEU A CA 1
ATOM 874 C C . LEU A 1 113 ? 11.329 8.353 5.887 1.00 85.19 113 LEU A C 1
ATOM 876 O O . LEU A 1 113 ? 10.239 8.447 6.447 1.00 85.19 113 LEU A O 1
ATOM 880 N N . GLY A 1 114 ? 11.879 9.359 5.199 1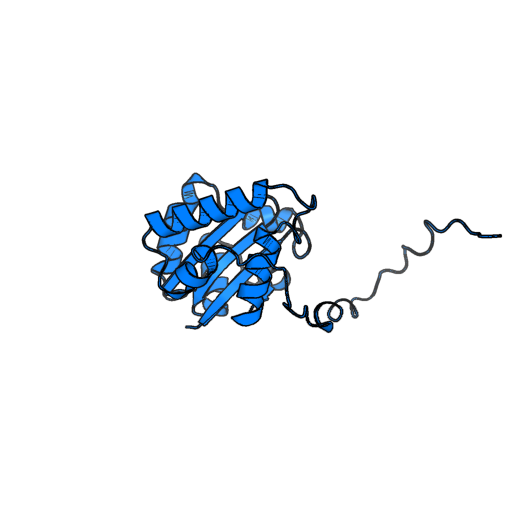.00 88.38 114 GLY A N 1
ATOM 881 C CA . GLY A 1 114 ? 11.173 10.609 4.907 1.00 88.38 114 GLY A CA 1
ATOM 882 C C . GLY A 1 114 ? 9.900 10.364 4.097 1.00 88.38 114 GLY A C 1
ATOM 883 O O . GLY A 1 114 ? 8.825 10.777 4.516 1.00 88.38 114 GLY A O 1
ATOM 884 N N . GLN A 1 115 ? 9.998 9.584 3.018 1.00 90.25 115 GLN A N 1
ATOM 885 C CA . GLN A 1 115 ? 8.856 9.240 2.162 1.00 90.25 115 GLN A CA 1
ATOM 886 C C . GLN A 1 115 ? 7.757 8.470 2.906 1.00 90.25 115 GLN A C 1
ATOM 888 O O . GLN A 1 115 ? 6.578 8.741 2.697 1.00 90.25 115 GLN A O 1
ATOM 893 N N . ILE A 1 116 ? 8.113 7.548 3.808 1.00 91.75 116 ILE A N 1
ATOM 894 C CA . ILE A 1 116 ? 7.126 6.872 4.664 1.00 91.75 116 ILE A CA 1
ATOM 895 C C . ILE A 1 116 ? 6.433 7.878 5.581 1.00 91.75 116 ILE A C 1
ATOM 897 O O . ILE A 1 116 ? 5.214 7.837 5.710 1.00 91.75 116 ILE A O 1
ATOM 901 N N . LYS A 1 117 ? 7.183 8.788 6.214 1.00 90.75 117 LYS A N 1
ATOM 902 C CA . LYS A 1 117 ? 6.594 9.822 7.077 1.00 90.75 117 LYS A CA 1
ATOM 903 C C . LYS A 1 117 ? 5.638 10.726 6.304 1.00 90.75 117 LYS A C 1
ATOM 905 O O . LYS A 1 117 ? 4.568 11.034 6.819 1.00 90.75 117 LYS A O 1
ATOM 910 N N . ASP A 1 118 ? 5.991 11.106 5.080 1.00 92.44 118 ASP A N 1
ATOM 911 C CA . ASP A 1 118 ? 5.117 11.896 4.213 1.00 92.44 118 ASP A CA 1
ATOM 912 C C . ASP A 1 118 ? 3.861 11.122 3.797 1.00 92.44 118 ASP A C 1
ATOM 914 O O . ASP A 1 118 ? 2.764 11.671 3.869 1.00 92.44 118 ASP A O 1
ATOM 918 N N . ALA A 1 119 ? 3.989 9.837 3.451 1.00 94.50 119 ALA A N 1
ATOM 919 C CA . ALA A 1 119 ? 2.850 8.973 3.140 1.00 94.50 119 ALA A CA 1
ATOM 920 C C . ALA A 1 119 ? 1.898 8.812 4.339 1.00 94.50 119 ALA A C 1
ATOM 922 O O . ALA A 1 119 ? 0.681 8.917 4.194 1.00 94.50 119 ALA A O 1
ATOM 923 N N . VAL A 1 120 ? 2.450 8.602 5.538 1.00 94.62 120 VAL A N 1
ATOM 924 C CA . VAL A 1 120 ? 1.688 8.508 6.793 1.00 94.62 120 VAL A CA 1
ATOM 925 C C . VAL A 1 120 ? 0.981 9.826 7.096 1.00 94.62 120 VAL A C 1
ATOM 927 O O . VAL A 1 120 ? -0.201 9.820 7.425 1.00 94.62 120 VAL A O 1
ATOM 930 N N . ARG A 1 121 ? 1.667 10.960 6.940 1.00 94.19 121 ARG A N 1
ATOM 931 C CA . ARG A 1 121 ? 1.075 12.285 7.146 1.00 94.19 121 ARG A CA 1
ATOM 932 C C . ARG A 1 121 ? -0.073 12.548 6.173 1.00 94.19 121 ARG A C 1
ATOM 934 O O . ARG A 1 121 ? -1.146 12.945 6.612 1.00 94.19 121 ARG A O 1
ATOM 941 N N . ALA A 1 122 ? 0.112 12.254 4.886 1.00 94.19 122 ALA A N 1
ATOM 942 C CA . ALA A 1 122 ? -0.953 12.375 3.893 1.00 94.19 122 ALA A CA 1
ATOM 943 C C . ALA A 1 122 ? -2.167 11.505 4.259 1.00 94.19 122 ALA A C 1
ATOM 945 O O . ALA A 1 122 ? -3.305 11.949 4.155 1.00 94.19 122 ALA A O 1
ATOM 946 N N . ALA A 1 123 ? -1.943 10.285 4.751 1.00 95.69 123 ALA A N 1
ATOM 947 C CA . ALA A 1 123 ? -3.021 9.407 5.188 1.00 95.69 123 ALA A CA 1
ATOM 948 C C . ALA A 1 123 ? -3.757 9.921 6.440 1.00 95.69 123 ALA A C 1
ATOM 950 O O . ALA A 1 123 ? -4.989 9.843 6.505 1.00 95.69 123 ALA A O 1
ATOM 951 N N . GLN A 1 124 ? -3.034 10.490 7.409 1.00 94.69 124 GLN A N 1
ATOM 952 C CA . GLN A 1 124 ? -3.621 11.144 8.584 1.00 94.69 124 GLN A CA 1
ATOM 953 C C . GLN A 1 124 ? -4.477 12.354 8.193 1.00 94.69 124 GLN A C 1
ATOM 955 O O . GLN A 1 124 ? -5.603 12.472 8.667 1.00 94.69 124 GLN A O 1
ATOM 960 N N . GLU A 1 125 ? -3.975 13.214 7.302 1.00 95.62 125 GLU A N 1
ATOM 961 C CA . GLU A 1 125 ? -4.690 14.397 6.794 1.00 95.62 125 GLU A CA 1
ATOM 962 C C . GLU A 1 125 ? -5.992 14.029 6.058 1.00 95.62 125 GLU A C 1
ATOM 964 O O . GLU A 1 125 ? -6.904 14.846 5.965 1.00 95.62 125 GLU A O 1
ATOM 969 N N . GLN A 1 126 ? -6.097 12.798 5.548 1.00 96.94 126 GLN A N 1
ATOM 970 C CA . GLN A 1 126 ? -7.299 12.265 4.899 1.00 96.94 126 GLN A CA 1
ATOM 971 C C . GLN A 1 126 ? -8.168 11.393 5.817 1.00 96.94 126 GLN A C 1
ATOM 973 O O . GLN A 1 126 ? -9.096 10.747 5.327 1.00 96.94 126 GLN A O 1
ATOM 978 N N . GLU A 1 127 ? -7.866 11.344 7.120 1.00 95.81 127 GLU A N 1
ATOM 979 C CA . GLU A 1 127 ? -8.582 10.537 8.123 1.00 95.81 127 GLU A CA 1
ATOM 980 C C . GLU A 1 127 ? -8.676 9.047 7.744 1.00 95.81 127 GLU A C 1
ATOM 982 O O . GLU A 1 127 ? -9.621 8.340 8.083 1.00 95.81 127 GLU A O 1
ATOM 987 N N . SER A 1 128 ? -7.669 8.557 7.020 1.00 95.38 128 SER A N 1
ATOM 988 C CA . SER A 1 128 ? -7.627 7.195 6.469 1.00 95.38 128 SER A CA 1
ATOM 989 C C . SER A 1 128 ? -6.859 6.203 7.347 1.00 95.38 128 SER A C 1
ATOM 991 O O . SER A 1 128 ? -6.707 5.039 6.986 1.00 95.38 128 SER A O 1
ATOM 993 N N . MET A 1 129 ? -6.366 6.638 8.509 1.00 94.62 129 MET A N 1
ATOM 994 C CA . MET A 1 129 ? -5.633 5.796 9.455 1.00 94.62 129 MET A CA 1
ATOM 995 C C . MET A 1 129 ? -6.441 5.558 10.728 1.00 94.62 129 MET A C 1
ATOM 997 O O . MET A 1 129 ? -6.906 6.499 11.367 1.00 94.62 129 MET A O 1
ATOM 1001 N N . GLY A 1 130 ? -6.532 4.295 11.141 1.00 92.56 130 GLY A N 1
ATOM 1002 C CA . GLY A 1 130 ? -7.155 3.880 12.392 1.00 92.56 130 GLY A CA 1
ATOM 1003 C C . GLY A 1 130 ? -6.145 3.249 13.347 1.00 92.56 130 GLY A C 1
ATOM 1004 O O . GLY A 1 130 ? -4.935 3.474 13.270 1.00 92.56 130 GLY A O 1
ATOM 1005 N N . ALA A 1 131 ? -6.641 2.457 14.296 1.00 92.44 131 ALA A N 1
ATOM 1006 C CA . ALA A 1 131 ? -5.817 1.912 15.371 1.00 92.44 131 ALA A CA 1
ATOM 1007 C C . ALA A 1 131 ? -4.665 1.029 14.859 1.00 92.44 131 ALA A C 1
ATOM 1009 O O . ALA A 1 131 ? -3.580 1.045 15.446 1.00 92.44 131 ALA A O 1
ATOM 1010 N N . LYS A 1 132 ? -4.871 0.265 13.776 1.00 94.00 132 LYS A N 1
ATOM 1011 C CA . LYS A 1 132 ? -3.873 -0.701 13.294 1.00 94.00 132 LYS A CA 1
ATOM 1012 C C . LYS A 1 132 ? -2.742 -0.016 12.534 1.00 94.00 132 LYS A C 1
ATOM 1014 O O . LYS A 1 132 ? -1.580 -0.278 12.844 1.00 94.00 132 LYS A O 1
ATOM 1019 N N . LEU A 1 133 ? -3.048 0.878 11.592 1.00 94.69 133 LEU A N 1
ATOM 1020 C CA . LEU A 1 133 ? -2.011 1.615 10.865 1.00 94.69 133 LEU A CA 1
ATOM 1021 C C . LEU A 1 133 ? -1.302 2.630 11.768 1.00 94.69 133 LEU A C 1
ATOM 1023 O O . LEU A 1 133 ? -0.088 2.802 11.647 1.00 94.69 133 LEU A O 1
ATOM 1027 N N . ASN A 1 134 ? -1.998 3.219 12.747 1.00 92.56 134 ASN A N 1
ATOM 1028 C CA . ASN A 1 134 ? -1.341 4.037 13.768 1.00 92.56 134 ASN A CA 1
ATOM 1029 C C . ASN A 1 134 ? -0.370 3.204 14.616 1.00 92.56 134 ASN A C 1
ATOM 1031 O O . ASN A 1 134 ? 0.757 3.632 14.850 1.00 92.56 134 ASN A O 1
ATOM 1035 N N . ALA A 1 135 ? -0.746 1.989 15.026 1.00 90.94 135 ALA A N 1
ATOM 1036 C CA . ALA A 1 135 ? 0.165 1.106 15.752 1.00 90.94 135 ALA A CA 1
ATOM 1037 C C . ALA A 1 135 ? 1.389 0.685 14.919 1.00 90.94 135 ALA A C 1
ATOM 1039 O O . ALA A 1 135 ? 2.467 0.525 15.494 1.00 90.94 135 ALA A O 1
ATOM 1040 N N . LEU A 1 136 ? 1.228 0.521 13.600 1.00 90.94 136 LEU A N 1
ATOM 1041 C CA . LEU A 1 136 ? 2.311 0.168 12.680 1.00 90.94 136 LEU A CA 1
ATOM 1042 C C . LEU A 1 136 ? 3.308 1.320 12.480 1.00 90.94 136 LEU A C 1
ATOM 1044 O O . LEU A 1 136 ? 4.512 1.086 12.539 1.00 90.94 136 LEU A O 1
ATOM 1048 N N . PHE A 1 137 ? 2.819 2.543 12.251 1.00 88.81 137 PHE A N 1
ATOM 1049 C CA . PHE A 1 137 ? 3.658 3.662 11.801 1.00 88.81 137 PHE A CA 1
ATOM 1050 C C . PHE A 1 137 ? 3.962 4.732 12.861 1.00 88.81 137 PHE A C 1
ATOM 1052 O O . PHE A 1 137 ? 4.954 5.444 12.719 1.00 88.81 137 PHE A O 1
ATOM 1059 N N . GLN A 1 138 ? 3.142 4.877 13.910 1.00 76.56 138 GLN A N 1
ATOM 1060 C CA . GLN A 1 138 ? 3.336 5.920 14.933 1.00 76.56 138 GLN A CA 1
ATOM 1061 C C . GLN A 1 138 ? 4.110 5.444 16.160 1.00 76.56 138 GLN A C 1
ATOM 1063 O O . GLN A 1 138 ? 4.704 6.264 16.863 1.00 76.56 138 GLN A O 1
ATOM 1068 N N . LYS A 1 139 ? 4.127 4.137 16.452 1.00 64.94 139 LYS A N 1
ATOM 1069 C CA . LYS A 1 139 ? 5.031 3.647 17.494 1.00 64.94 139 LYS A CA 1
ATOM 1070 C C . LYS A 1 139 ? 6.460 3.889 17.010 1.00 64.94 139 LYS A C 1
ATOM 1072 O O . LYS A 1 139 ? 6.761 3.519 15.875 1.00 64.94 139 LYS A O 1
ATOM 1077 N N . PRO A 1 140 ? 7.339 4.505 17.828 1.00 50.56 140 PRO A N 1
ATOM 1078 C CA . PRO A 1 140 ? 8.733 4.657 17.448 1.00 50.56 140 PRO A CA 1
ATOM 1079 C C . PRO A 1 140 ? 9.233 3.265 17.104 1.00 50.56 140 PRO A C 1
ATOM 1081 O O . PRO A 1 140 ? 9.121 2.383 17.955 1.00 50.56 140 PRO A O 1
ATOM 1084 N N . PHE A 1 141 ? 9.689 3.075 15.859 1.00 52.91 141 PHE A N 1
ATOM 1085 C CA . PHE A 1 141 ? 10.304 1.839 15.388 1.00 52.91 141 PHE A CA 1
ATOM 1086 C C . PHE A 1 141 ? 11.246 1.382 16.505 1.00 52.91 141 PHE A C 1
ATOM 1088 O O . PHE A 1 141 ? 12.270 2.047 16.703 1.00 52.91 141 PHE A O 1
ATOM 1095 N N . PRO A 1 142 ? 10.894 0.364 17.322 1.00 39.94 142 PRO A N 1
ATOM 1096 C CA . PRO A 1 142 ? 11.738 0.003 18.439 1.00 39.94 142 PRO A CA 1
ATOM 1097 C C . PRO A 1 142 ? 13.029 -0.424 17.784 1.00 39.94 142 PRO A C 1
ATOM 1099 O O . PRO A 1 142 ? 13.003 -1.321 16.941 1.00 39.94 142 PRO A O 1
ATOM 1102 N N . LEU A 1 143 ? 14.112 0.298 18.080 1.00 40.62 143 LEU A N 1
ATOM 1103 C CA . LEU A 1 143 ? 15.443 0.014 17.570 1.00 40.62 143 LEU A CA 1
ATOM 1104 C C . LEU A 1 143 ? 15.605 -1.505 17.545 1.00 40.62 143 LEU A C 1
ATOM 1106 O O . LEU A 1 143 ? 15.588 -2.136 18.605 1.00 40.62 143 LEU A O 1
ATOM 1110 N N . LEU A 1 144 ? 15.668 -2.074 16.336 1.00 41.44 144 LEU A N 1
ATOM 1111 C CA . LEU A 1 144 ? 15.825 -3.499 16.057 1.00 41.44 144 LEU A CA 1
ATOM 1112 C C . LEU A 1 144 ? 17.202 -3.939 16.566 1.00 41.44 144 LEU A C 1
ATOM 1114 O O . LEU A 1 144 ? 18.128 -4.189 15.805 1.00 41.44 144 LEU A O 1
ATOM 1118 N N . LYS A 1 145 ? 17.365 -3.977 17.887 1.00 34.31 145 LYS A N 1
ATOM 1119 C CA . LYS A 1 145 ? 18.562 -4.473 18.559 1.00 34.31 145 LYS A CA 1
ATOM 1120 C C . LYS A 1 145 ? 18.412 -5.928 18.973 1.00 34.31 145 LYS A C 1
ATOM 1122 O O . LYS A 1 145 ? 19.426 -6.558 19.250 1.00 34.31 145 LYS A O 1
ATOM 1127 N N . LYS A 1 146 ? 17.200 -6.493 18.986 1.00 36.78 146 LYS A N 1
ATOM 1128 C CA . LYS A 1 146 ? 16.983 -7.915 19.270 1.00 36.78 146 LYS A CA 1
ATOM 1129 C C . LYS A 1 146 ? 15.785 -8.468 18.493 1.00 36.78 146 LYS A C 1
ATOM 1131 O O . LYS A 1 146 ? 14.654 -8.056 18.711 1.00 36.78 146 LYS A O 1
ATOM 1136 N N . SER A 1 147 ? 16.072 -9.449 17.639 1.00 39.94 147 SER A N 1
ATOM 1137 C CA . SER A 1 147 ? 15.181 -10.589 17.392 1.00 39.94 147 SER A CA 1
ATOM 1138 C C . SER A 1 147 ? 13.878 -10.334 16.623 1.00 39.94 147 SER A C 1
ATOM 1140 O O . SER A 1 147 ? 12.804 -10.663 17.114 1.00 39.94 147 SER A O 1
ATOM 1142 N N . VAL A 1 148 ? 13.955 -9.893 15.366 1.00 38.62 148 VAL A N 1
ATOM 1143 C CA . VAL A 1 148 ? 13.003 -10.433 14.379 1.00 38.62 148 VAL A CA 1
ATOM 1144 C C . VAL A 1 148 ? 13.733 -11.575 13.680 1.00 38.62 148 VAL A C 1
ATOM 1146 O O . VAL A 1 148 ? 14.635 -11.298 12.884 1.00 38.62 148 VAL A O 1
ATOM 1149 N N . PRO A 1 149 ? 13.442 -12.853 13.990 1.00 36.75 149 PRO A N 1
ATOM 1150 C CA . PRO A 1 149 ? 13.939 -13.934 13.159 1.00 36.75 149 PRO A CA 1
ATOM 1151 C C . PRO A 1 149 ? 13.376 -13.690 11.761 1.00 36.75 149 PRO A C 1
ATOM 1153 O O . PRO A 1 149 ? 12.169 -13.692 11.555 1.00 36.75 149 PRO A O 1
ATOM 1156 N N . ILE A 1 150 ? 14.251 -13.394 10.806 1.00 39.59 150 ILE A N 1
ATOM 1157 C CA . ILE A 1 150 ? 13.902 -13.419 9.391 1.00 39.59 150 ILE A CA 1
ATOM 1158 C C . ILE A 1 150 ? 13.723 -14.909 9.077 1.00 39.59 150 ILE A C 1
ATOM 1160 O O . ILE A 1 150 ? 14.734 -15.616 9.064 1.00 39.59 150 ILE A O 1
ATOM 1164 N N . PRO A 1 151 ? 12.500 -15.442 8.875 1.00 34.62 151 PRO A N 1
ATOM 1165 C CA . PRO A 1 151 ? 12.344 -16.817 8.440 1.00 34.62 151 PRO A CA 1
ATOM 1166 C C . PRO A 1 151 ? 13.182 -17.067 7.184 1.00 34.62 151 PRO A C 1
ATOM 1168 O O . PRO A 1 151 ? 13.098 -16.342 6.189 1.00 34.62 151 PRO A O 1
ATOM 1171 N N . LEU A 1 152 ? 13.999 -18.122 7.245 1.00 37.47 152 LEU A N 1
ATOM 1172 C CA . LEU A 1 152 ? 14.855 -18.592 6.154 1.00 37.47 152 LEU A CA 1
ATOM 1173 C C . LEU A 1 152 ? 14.039 -18.988 4.903 1.00 37.47 152 LEU A C 1
ATOM 1175 O O . LEU A 1 152 ? 14.612 -19.176 3.834 1.00 37.47 152 LEU A O 1
ATOM 1179 N N . SER A 1 153 ? 12.706 -19.071 5.002 1.00 37.69 153 SER A N 1
ATOM 1180 C CA . SER A 1 153 ? 11.790 -19.262 3.870 1.00 37.69 153 SER A CA 1
ATOM 1181 C C . SER A 1 153 ? 11.761 -18.072 2.903 1.00 37.69 153 SER A C 1
ATOM 1183 O O . SER A 1 153 ? 11.430 -18.267 1.737 1.00 37.69 153 SER A O 1
ATOM 1185 N N . ALA A 1 154 ? 12.239 -16.886 3.302 1.00 36.56 154 ALA A N 1
ATOM 1186 C CA . ALA A 1 154 ? 12.522 -15.787 2.370 1.00 36.56 154 ALA A CA 1
ATOM 1187 C C . ALA A 1 154 ? 13.705 -16.082 1.412 1.00 36.56 154 ALA A C 1
ATOM 1189 O O . ALA A 1 154 ? 13.972 -15.301 0.503 1.00 36.56 154 ALA A O 1
ATOM 1190 N N . LYS A 1 155 ? 14.398 -17.226 1.562 1.00 36.78 155 LYS A N 1
ATOM 1191 C CA . LYS A 1 155 ? 15.334 -17.781 0.561 1.00 36.78 155 LYS A CA 1
ATOM 1192 C C . LYS A 1 155 ? 14.699 -18.806 -0.390 1.00 36.78 155 LYS A C 1
ATOM 1194 O O . LYS A 1 155 ? 15.394 -19.309 -1.270 1.00 36.78 155 LYS A O 1
ATOM 1199 N N . ILE A 1 156 ? 13.413 -19.145 -0.254 1.00 38.62 156 ILE A N 1
ATOM 1200 C CA . ILE A 1 156 ? 12.797 -20.256 -1.000 1.00 38.62 156 ILE A CA 1
ATOM 1201 C C . ILE A 1 156 ? 11.499 -19.803 -1.678 1.00 38.62 156 ILE A C 1
ATOM 1203 O O . ILE A 1 156 ? 10.403 -20.225 -1.337 1.00 38.62 156 ILE A O 1
ATOM 1207 N N . ARG A 1 157 ? 11.643 -18.951 -2.697 1.00 33.19 157 ARG A N 1
ATOM 1208 C CA . ARG A 1 157 ? 10.742 -18.889 -3.867 1.00 33.19 157 ARG A CA 1
ATOM 1209 C C . ARG A 1 157 ? 11.472 -18.269 -5.070 1.00 33.19 157 ARG A C 1
ATOM 1211 O O . ARG A 1 157 ? 10.969 -17.398 -5.754 1.00 33.19 157 ARG A O 1
ATOM 1218 N N . PHE A 1 158 ? 12.705 -18.720 -5.315 1.00 33.34 158 PHE A N 1
ATOM 1219 C CA . PHE A 1 158 ? 13.515 -18.333 -6.485 1.00 33.34 158 PHE A CA 1
ATOM 1220 C C . PHE A 1 158 ? 14.170 -19.550 -7.150 1.00 33.34 158 PHE A C 1
ATOM 1222 O O . PHE A 1 158 ? 15.333 -19.554 -7.547 1.00 33.34 158 PHE A O 1
ATOM 1229 N N . ARG A 1 159 ? 13.421 -20.646 -7.236 1.00 33.69 159 ARG A N 1
ATOM 1230 C CA . ARG A 1 159 ? 13.887 -21.896 -7.832 1.00 33.69 159 ARG A CA 1
ATOM 1231 C C . ARG A 1 159 ? 12.679 -22.552 -8.466 1.00 33.69 159 ARG A C 1
ATOM 1233 O O . ARG A 1 159 ? 12.010 -23.267 -7.752 1.00 33.69 159 ARG A O 1
ATOM 1240 N N . TRP A 1 160 ? 12.351 -22.158 -9.700 1.00 31.05 160 TRP A N 1
ATOM 1241 C CA . TRP A 1 160 ? 11.569 -22.879 -10.732 1.00 31.05 160 TRP A CA 1
ATOM 1242 C C . TRP A 1 160 ? 11.082 -21.910 -11.834 1.00 31.05 160 TRP A C 1
ATOM 1244 O O . TRP A 1 160 ? 9.913 -21.877 -12.191 1.00 31.05 160 TRP A O 1
ATOM 1254 N N . LEU A 1 161 ? 11.999 -21.126 -12.410 1.00 33.78 161 LEU A N 1
ATOM 1255 C CA . LEU A 1 161 ? 11.842 -20.617 -13.776 1.00 33.78 161 LEU A CA 1
ATOM 1256 C C . LEU A 1 161 ? 13.005 -21.198 -14.595 1.00 33.78 161 LEU A C 1
ATOM 1258 O O . LEU A 1 161 ? 14.153 -21.094 -14.144 1.00 33.78 161 LEU A O 1
ATOM 1262 N N . PRO A 1 162 ? 12.756 -21.860 -15.739 1.00 32.47 162 PRO A N 1
ATOM 1263 C CA . PRO A 1 162 ? 13.828 -22.402 -16.561 1.00 32.47 162 PRO A CA 1
ATOM 1264 C C . PRO A 1 162 ? 14.667 -21.240 -17.106 1.00 32.47 162 PRO A C 1
ATOM 1266 O O . PRO A 1 162 ? 14.158 -20.338 -17.767 1.00 32.47 162 PRO A O 1
ATOM 1269 N N . ARG A 1 163 ? 15.967 -21.234 -16.790 1.00 37.19 163 ARG A N 1
ATOM 1270 C CA . ARG A 1 163 ? 16.911 -20.246 -17.327 1.00 37.19 163 ARG A CA 1
ATOM 1271 C C . ARG A 1 163 ? 17.128 -20.506 -18.828 1.00 37.19 163 ARG A C 1
ATOM 1273 O O . ARG A 1 163 ? 17.403 -21.654 -19.179 1.00 37.19 163 ARG A O 1
ATOM 1280 N N . PRO A 1 164 ? 17.096 -19.478 -19.697 1.00 36.22 164 PRO A N 1
ATOM 1281 C CA . PRO A 1 164 ? 17.513 -19.610 -21.090 1.00 36.22 164 PRO A CA 1
ATOM 1282 C C . PRO A 1 164 ? 18.994 -20.007 -21.181 1.00 36.22 164 PRO A C 1
ATOM 1284 O O . PRO A 1 164 ? 19.831 -19.533 -20.410 1.00 36.22 164 PRO A O 1
ATOM 1287 N N . SER A 1 165 ? 19.327 -20.869 -22.137 1.00 42.19 165 SER A N 1
ATOM 1288 C CA . SER A 1 165 ? 20.639 -21.507 -22.331 1.00 42.19 165 SER A CA 1
ATOM 1289 C C . SER A 1 165 ? 21.791 -20.569 -22.739 1.00 42.19 165 SER A C 1
ATOM 1291 O O . SER A 1 165 ? 22.917 -21.034 -22.893 1.00 42.19 165 SER A O 1
ATOM 1293 N N . SER A 1 166 ? 21.568 -19.259 -22.866 1.00 41.41 166 SER A N 1
ATOM 1294 C CA . SER A 1 166 ? 22.531 -18.311 -23.450 1.00 41.41 166 SER A CA 1
ATOM 1295 C C . SER A 1 166 ? 23.472 -17.597 -22.464 1.00 41.41 166 SER A C 1
ATOM 1297 O O . SER A 1 166 ? 24.260 -16.760 -22.889 1.00 41.41 166 SER A O 1
ATOM 1299 N N . TRP A 1 167 ? 23.456 -17.926 -21.166 1.00 43.53 167 TRP A N 1
ATOM 1300 C CA . TRP A 1 167 ? 24.246 -17.211 -20.138 1.00 43.53 167 TRP A CA 1
ATOM 1301 C C . TRP A 1 167 ? 25.338 -18.051 -19.443 1.00 43.53 167 TRP A C 1
ATOM 1303 O O . TRP A 1 167 ? 25.748 -17.748 -18.322 1.00 43.53 167 TRP A O 1
ATOM 1313 N N . ARG A 1 168 ? 25.860 -19.101 -20.092 1.00 42.09 168 ARG A N 1
ATOM 1314 C CA . ARG A 1 168 ? 27.079 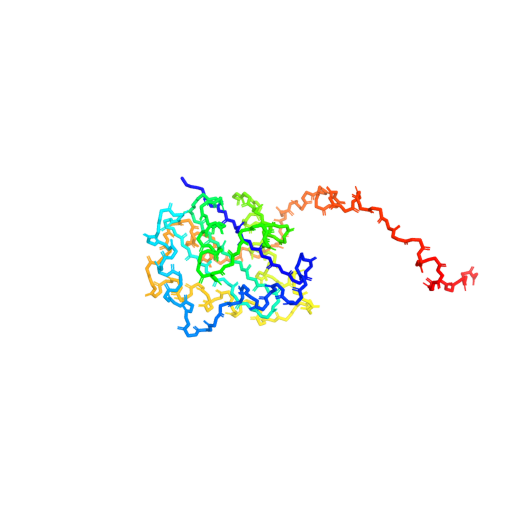-19.807 -19.644 1.00 42.09 168 ARG A CA 1
ATOM 1315 C C . ARG A 1 168 ? 28.301 -19.230 -20.353 1.00 42.09 168 ARG A C 1
ATOM 1317 O O . ARG A 1 168 ? 28.677 -19.742 -21.396 1.00 42.09 168 ARG A O 1
ATOM 1324 N N . ASN A 1 169 ? 28.853 -18.141 -19.826 1.00 43.16 169 ASN A N 1
ATOM 1325 C CA . ASN A 1 169 ? 30.275 -17.756 -19.894 1.00 43.16 169 ASN A CA 1
ATOM 1326 C C . ASN A 1 169 ? 30.401 -16.243 -19.762 1.00 43.16 169 ASN A C 1
ATOM 1328 O O . ASN A 1 169 ? 30.537 -15.524 -20.750 1.00 43.16 169 ASN A O 1
ATOM 1332 N N . ARG A 1 170 ? 30.391 -15.758 -18.521 1.00 42.38 170 ARG A N 1
ATOM 1333 C CA . ARG A 1 170 ? 31.093 -14.527 -18.164 1.00 42.38 170 ARG A CA 1
ATOM 1334 C C . ARG A 1 170 ? 31.253 -14.465 -16.646 1.00 42.38 170 ARG A C 1
ATOM 1336 O O . ARG A 1 170 ? 30.265 -14.509 -15.925 1.00 42.38 170 ARG A O 1
ATOM 1343 N N . PHE A 1 171 ? 32.512 -14.345 -16.230 1.00 34.00 171 PHE A N 1
ATOM 1344 C CA . PHE A 1 171 ? 33.006 -14.012 -14.888 1.00 34.00 171 PHE A CA 1
ATOM 1345 C C . PHE A 1 171 ? 33.131 -15.141 -13.852 1.00 34.00 171 PHE A C 1
ATOM 1347 O O . PHE A 1 171 ? 32.323 -15.261 -12.942 1.00 34.00 171 PHE A O 1
ATOM 1354 N N . PHE A 1 172 ? 34.253 -15.864 -13.927 1.00 35.00 172 PHE A N 1
ATOM 1355 C CA . PHE A 1 172 ? 35.090 -16.169 -12.758 1.00 35.00 172 PHE A CA 1
ATOM 1356 C C . PHE A 1 172 ? 36.567 -16.102 -13.185 1.00 35.00 172 PHE A C 1
ATOM 1358 O O . PHE A 1 172 ? 36.942 -16.843 -14.092 1.00 35.00 172 PHE A O 1
ATOM 1365 N N . PRO A 1 173 ? 37.419 -15.258 -12.574 1.00 35.12 173 PRO A N 1
ATOM 1366 C CA . PRO A 1 173 ? 38.847 -15.515 -12.544 1.00 35.12 173 PRO A CA 1
ATOM 1367 C C . PRO A 1 173 ? 39.147 -16.490 -11.392 1.00 35.12 173 PRO A C 1
ATOM 1369 O O . PRO A 1 173 ? 38.939 -16.183 -10.220 1.00 35.12 173 PRO A O 1
ATOM 1372 N N . THR A 1 174 ? 39.609 -17.689 -11.745 1.00 41.06 174 THR A N 1
ATOM 1373 C CA . THR A 1 174 ? 40.568 -18.497 -10.966 1.00 41.06 174 THR A CA 1
ATOM 1374 C C . THR A 1 174 ? 41.771 -17.613 -10.596 1.00 41.06 174 THR A C 1
ATOM 1376 O O . THR A 1 174 ? 42.149 -16.760 -11.390 1.00 41.06 174 THR A O 1
ATOM 1379 N N . SER A 1 175 ? 42.442 -17.709 -9.452 1.00 38.12 175 SER A N 1
ATOM 1380 C CA . SER A 1 175 ? 42.631 -18.822 -8.520 1.00 38.12 175 SER A CA 1
ATOM 1381 C C . SER A 1 175 ? 43.420 -18.291 -7.316 1.00 38.12 175 SER A C 1
ATOM 1383 O O . SER A 1 175 ? 44.275 -17.424 -7.479 1.00 38.12 175 SER A O 1
ATOM 1385 N N . ALA A 1 176 ? 43.153 -18.842 -6.134 1.00 38.81 176 ALA A N 1
ATOM 1386 C CA . ALA A 1 176 ? 44.034 -18.759 -4.978 1.00 38.81 176 ALA A CA 1
ATOM 1387 C C . ALA A 1 176 ? 45.178 -19.777 -5.123 1.00 38.81 176 ALA A C 1
ATOM 1389 O O . ALA A 1 176 ? 44.901 -20.942 -5.418 1.00 38.81 176 ALA A O 1
ATOM 1390 N N . ILE A 1 177 ? 46.413 -19.330 -4.890 1.00 45.25 177 ILE A N 1
ATOM 1391 C CA . ILE A 1 177 ? 47.452 -20.026 -4.113 1.00 45.25 177 ILE A CA 1
ATOM 1392 C C . ILE A 1 177 ? 48.079 -18.954 -3.225 1.00 45.25 177 ILE A C 1
ATOM 1394 O O . ILE A 1 177 ? 48.369 -17.866 -3.772 1.00 45.25 177 ILE A O 1
#

Sequence (177 aa):
MQLTAVGLNHQTAPLSIREKLAFAAAALPEAVRNLARSNAATEAVILSTCNRTELYCVGDSEEIIRWLADYHSLPIEEIRPYLYTLDMQETVRHAFRVACGLDSMVLGEPQILGQIKDAVRAAQEQESMGAKLNALFQKPFPLLKKSVPIPLSAKIRFRWLPRPSSWRNRFFPTSAI

pLDDT: mean 80.11, std 23.54, range [31.05, 98.38]

Radius of gyration: 18.11 Å; chains: 1; bounding box: 63×39×43 Å

Organism: Neisseria gonorrhoeae (NCBI:txid485)